Protein AF-K0ZD80-F1 (afdb_monomer)

Sequence (64 aa):
MHTIYFYKDKNGNEPVLDYMRELASQKSKDSRIKLNKLNDYIELLSQHGTRAGEPYIKHLEDEI

Solvent-accessible surface area (backbone atoms only — not comparable to full-atom values): 3946 Å² total; per-residue (Å²): 117,48,88,84,78,82,66,63,51,98,88,66,49,33,69,70,61,52,50,49,52,52,28,70,70,42,88,47,71,65,31,48,53,53,46,51,54,51,51,52,52,52,52,45,38,22,64,49,40,84,74,63,30,75,96,82,43,76,84,73,56,95,100,69

Secondary structure (DSSP, 8-state):
-PPP-----TTS--HHHHHHHHHHH--SHHHHHHHHHHHHHHHHHHHHGGGG-TTT----STT-

Structure (mmCIF, N/CA/C/O backbone):
data_AF-K0ZD80-F1
#
_entry.id   AF-K0ZD80-F1
#
loop_
_atom_site.group_PDB
_atom_site.id
_atom_site.type_symbol
_atom_site.label_atom_id
_atom_site.label_alt_id
_atom_site.label_comp_id
_atom_site.label_asym_id
_atom_site.label_entity_id
_atom_site.label_seq_id
_atom_site.pdbx_PDB_ins_code
_atom_site.Cartn_x
_atom_site.Cartn_y
_atom_site.Cartn_z
_atom_site.occupancy
_atom_site.B_iso_or_equiv
_atom_site.auth_seq_id
_atom_site.auth_comp_id
_atom_site.auth_asym_id
_atom_site.auth_atom_id
_atom_site.pdbx_PDB_model_num
ATOM 1 N N . MET A 1 1 ? -4.311 7.352 -16.412 1.00 80.31 1 MET A N 1
ATOM 2 C CA . MET A 1 1 ? -4.640 6.555 -15.218 1.00 80.31 1 MET A CA 1
ATOM 3 C C . MET A 1 1 ? -4.051 5.171 -15.419 1.00 80.31 1 MET A C 1
ATOM 5 O O . MET A 1 1 ? -4.309 4.554 -16.446 1.00 80.31 1 MET A O 1
ATOM 9 N N . HIS A 1 2 ? -3.182 4.755 -14.511 1.00 88.94 2 HIS A N 1
ATOM 10 C CA . HIS A 1 2 ? -2.441 3.505 -14.524 1.00 88.94 2 HIS A CA 1
ATOM 11 C C . HIS A 1 2 ? -3.195 2.466 -13.696 1.00 88.94 2 HIS A C 1
ATOM 13 O O . HIS A 1 2 ? -3.646 2.752 -12.583 1.00 88.94 2 HIS A O 1
ATOM 19 N N . THR A 1 3 ? -3.350 1.264 -14.242 1.00 91.94 3 THR A N 1
ATOM 20 C CA . THR A 1 3 ? -3.970 0.146 -13.529 1.00 91.94 3 THR A CA 1
ATOM 21 C C . THR A 1 3 ? -2.973 -0.432 -12.533 1.00 91.94 3 THR A C 1
ATOM 23 O O . THR A 1 3 ? -1.851 -0.764 -12.910 1.00 91.94 3 THR A O 1
ATOM 26 N N . ILE A 1 4 ? -3.383 -0.545 -11.270 1.00 93.12 4 ILE A N 1
ATOM 27 C CA . ILE A 1 4 ? -2.570 -1.127 -10.201 1.00 93.12 4 ILE A CA 1
ATOM 28 C C . ILE A 1 4 ? -2.988 -2.581 -10.013 1.00 93.12 4 ILE A C 1
ATOM 30 O O . ILE A 1 4 ? -4.170 -2.870 -9.831 1.00 93.12 4 ILE A O 1
ATOM 34 N N . TYR A 1 5 ? -2.014 -3.485 -10.054 1.00 93.75 5 TYR A N 1
ATOM 35 C CA . TYR A 1 5 ? -2.219 -4.907 -9.807 1.00 93.75 5 TYR A CA 1
ATOM 36 C C . TYR A 1 5 ? -1.567 -5.289 -8.485 1.00 93.75 5 TYR A C 1
ATOM 38 O O . TYR A 1 5 ? -0.413 -4.944 -8.234 1.00 93.75 5 TYR A O 1
ATOM 46 N N . PHE A 1 6 ? -2.301 -6.021 -7.650 1.00 94.06 6 PHE A N 1
ATOM 47 C CA . PHE A 1 6 ? -1.724 -6.640 -6.467 1.00 94.06 6 PHE A CA 1
ATOM 48 C C . PHE A 1 6 ? -1.041 -7.943 -6.866 1.00 94.06 6 PHE A C 1
ATOM 50 O O . PHE A 1 6 ? -1.619 -8.782 -7.558 1.00 94.06 6 PHE A O 1
ATOM 57 N N . TYR A 1 7 ? 0.210 -8.098 -6.439 1.00 94.50 7 TYR A N 1
ATOM 58 C CA . TYR A 1 7 ? 0.919 -9.357 -6.588 1.00 94.50 7 TYR A CA 1
ATOM 59 C C . TYR A 1 7 ? 0.207 -10.446 -5.782 1.00 94.50 7 TYR A C 1
ATOM 61 O O . TYR A 1 7 ? -0.080 -10.253 -4.599 1.00 94.50 7 TYR A O 1
ATOM 69 N N . LYS A 1 8 ? -0.016 -11.591 -6.427 1.00 96.00 8 LYS A N 1
ATOM 70 C CA . LYS A 1 8 ? -0.547 -12.800 -5.810 1.00 96.00 8 LYS A CA 1
ATOM 71 C C . LYS A 1 8 ? 0.506 -13.896 -5.870 1.00 96.00 8 LYS A C 1
ATOM 73 O O . LYS A 1 8 ? 1.023 -14.202 -6.946 1.00 96.00 8 LYS A O 1
ATOM 78 N N . ASP A 1 9 ? 0.830 -14.473 -4.720 1.00 94.38 9 ASP A N 1
ATOM 79 C CA . ASP A 1 9 ? 1.802 -15.556 -4.636 1.00 94.38 9 ASP A CA 1
ATOM 80 C C . ASP A 1 9 ? 1.220 -16.894 -5.137 1.00 94.38 9 ASP A C 1
ATOM 82 O O . ASP A 1 9 ? 0.038 -17.022 -5.470 1.00 94.38 9 ASP A O 1
ATOM 86 N N . LYS A 1 10 ? 2.065 -17.931 -5.178 1.00 95.25 10 LYS A N 1
ATOM 87 C CA . LYS A 1 10 ? 1.672 -19.286 -5.609 1.00 95.25 10 LYS A CA 1
ATOM 88 C C . LYS A 1 10 ? 0.621 -19.940 -4.701 1.00 95.25 10 LYS A C 1
ATOM 90 O O . LYS A 1 10 ? -0.077 -20.843 -5.148 1.00 95.25 10 LYS A O 1
ATOM 95 N N . ASN A 1 11 ? 0.529 -19.504 -3.447 1.00 93.62 11 ASN A N 1
ATOM 96 C CA . ASN A 1 11 ? -0.426 -19.997 -2.454 1.00 93.62 11 ASN A CA 1
ATOM 97 C C . ASN A 1 11 ? -1.743 -19.206 -2.488 1.00 93.62 11 ASN A C 1
ATOM 99 O O . ASN A 1 11 ? -2.709 -19.574 -1.826 1.00 93.62 11 ASN A O 1
ATOM 103 N N . GLY A 1 12 ? -1.791 -18.139 -3.282 1.00 93.00 12 GLY A N 1
ATOM 104 C CA . GLY A 1 12 ? -2.932 -17.266 -3.441 1.00 93.00 12 GLY A CA 1
ATOM 105 C C . GLY A 1 12 ? -2.994 -16.102 -2.456 1.00 93.00 12 GLY A C 1
ATOM 106 O O . GLY A 1 12 ? -4.027 -15.435 -2.423 1.00 93.00 12 GLY A O 1
ATOM 107 N N . ASN A 1 13 ? -1.925 -15.843 -1.705 1.00 93.25 13 ASN A N 1
ATOM 108 C CA . ASN A 1 13 ? -1.843 -14.695 -0.809 1.00 93.25 13 ASN A CA 1
ATOM 109 C C . ASN A 1 13 ? -1.522 -13.433 -1.603 1.00 93.25 13 ASN A C 1
ATOM 111 O O . ASN A 1 13 ? -0.741 -13.469 -2.558 1.00 93.25 13 ASN A O 1
ATOM 115 N N . GLU A 1 14 ? -2.080 -12.311 -1.172 1.00 95.94 14 GLU A N 1
ATOM 116 C CA . GLU A 1 14 ? -1.868 -10.998 -1.771 1.00 95.94 14 GLU A CA 1
ATOM 117 C C . GLU A 1 14 ? -1.297 -10.082 -0.684 1.00 95.94 14 GLU A C 1
ATOM 119 O O . GLU A 1 14 ? -2.046 -9.298 -0.105 1.00 95.94 14 GLU A O 1
ATOM 124 N N . PRO A 1 15 ? 0.013 -10.153 -0.365 1.00 94.50 15 PRO A N 1
ATOM 125 C CA . PRO A 1 15 ? 0.550 -9.642 0.902 1.00 94.50 15 PRO A CA 1
ATOM 126 C C . PRO A 1 15 ? 0.187 -8.185 1.214 1.00 94.50 15 PRO A C 1
ATOM 128 O O . PRO A 1 15 ? -0.141 -7.849 2.350 1.00 94.50 15 PRO A O 1
ATOM 131 N N . VAL A 1 16 ? 0.204 -7.314 0.199 1.00 93.81 16 VAL A N 1
ATOM 132 C CA . VAL A 1 16 ? -0.160 -5.897 0.357 1.00 93.81 16 VAL A CA 1
ATOM 133 C C . VAL A 1 16 ? -1.657 -5.740 0.628 1.00 93.81 16 VAL A C 1
ATOM 135 O O . VAL A 1 16 ? -2.047 -4.992 1.525 1.00 93.81 16 VAL A O 1
ATOM 138 N N . LEU A 1 17 ? -2.503 -6.454 -0.116 1.00 94.06 17 LEU A N 1
ATOM 139 C CA . LEU A 1 17 ? -3.952 -6.382 0.047 1.00 94.06 17 LEU A CA 1
ATOM 140 C C . LEU A 1 17 ? -4.398 -7.025 1.365 1.00 94.06 17 LEU A C 1
ATOM 142 O O . LEU A 1 17 ? -5.279 -6.497 2.040 1.00 94.06 17 LEU A O 1
ATOM 146 N N . ASP A 1 18 ? -3.759 -8.120 1.765 1.00 95.56 18 ASP A N 1
ATOM 147 C CA . ASP A 1 18 ? -3.988 -8.792 3.041 1.00 95.56 18 ASP A CA 1
ATOM 148 C C . ASP A 1 18 ? -3.619 -7.883 4.216 1.00 95.56 18 ASP A C 1
ATOM 150 O O . ASP A 1 18 ? -4.407 -7.744 5.152 1.00 95.56 18 ASP A O 1
ATOM 154 N N . TYR A 1 19 ? -2.502 -7.157 4.127 1.00 95.00 19 TYR A N 1
ATOM 155 C CA . 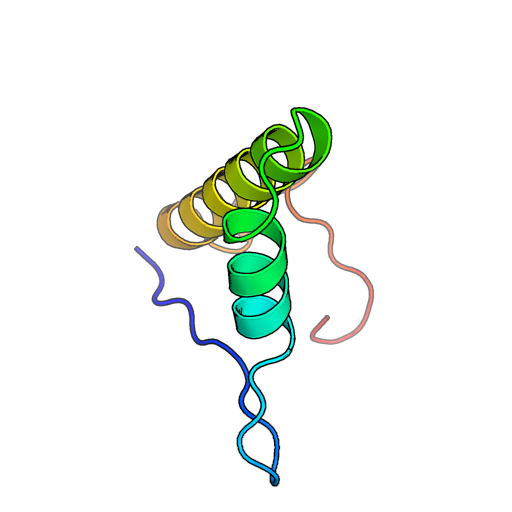TYR A 1 19 ? -2.143 -6.154 5.128 1.00 95.00 19 TYR A CA 1
ATOM 156 C C . TYR A 1 19 ? -3.147 -4.991 5.182 1.00 95.00 19 TYR A C 1
ATOM 158 O O . TYR A 1 19 ? -3.545 -4.556 6.263 1.00 95.00 19 TYR A O 1
ATOM 166 N N . MET A 1 20 ? -3.637 -4.506 4.036 1.00 94.19 20 MET A N 1
ATOM 167 C CA . MET A 1 20 ? -4.698 -3.489 4.014 1.00 94.19 20 MET A CA 1
ATOM 168 C C . MET A 1 20 ? -5.997 -3.997 4.658 1.00 94.19 20 MET A C 1
ATOM 170 O O . MET A 1 20 ? -6.634 -3.259 5.413 1.00 94.19 20 MET A O 1
ATOM 174 N N . ARG A 1 21 ? -6.381 -5.258 4.407 1.00 94.75 21 ARG A N 1
ATOM 175 C CA . ARG A 1 21 ? -7.535 -5.914 5.050 1.00 94.75 21 ARG A CA 1
ATOM 176 C C . ARG A 1 21 ? -7.337 -6.024 6.563 1.00 94.75 21 ARG A C 1
ATOM 178 O O . ARG A 1 21 ? -8.266 -5.738 7.318 1.00 94.75 21 ARG A O 1
ATOM 185 N N . GLU A 1 22 ? -6.134 -6.374 7.014 1.00 95.50 22 GLU A N 1
ATOM 186 C CA . GLU A 1 22 ? -5.786 -6.417 8.435 1.00 95.50 22 GLU A CA 1
ATOM 187 C C . GLU A 1 22 ? -5.939 -5.034 9.083 1.00 95.50 22 GLU A C 1
ATOM 189 O O . GLU A 1 22 ? -6.641 -4.898 10.089 1.00 95.50 22 GLU A O 1
ATOM 194 N N . LEU A 1 23 ? -5.375 -3.986 8.475 1.00 94.19 23 LEU A N 1
ATOM 195 C CA . LEU A 1 23 ? -5.506 -2.611 8.965 1.00 94.19 23 LEU A CA 1
ATOM 196 C C . LEU A 1 23 ? -6.967 -2.150 9.021 1.00 94.19 23 LEU A C 1
ATOM 198 O O . LEU A 1 23 ? -7.357 -1.483 9.979 1.00 94.19 23 LEU A O 1
ATOM 202 N N . ALA A 1 24 ? -7.782 -2.528 8.032 1.00 92.62 24 ALA A N 1
ATOM 203 C CA . ALA A 1 24 ? -9.210 -2.220 7.998 1.00 92.62 24 ALA A CA 1
ATOM 204 C C . ALA A 1 24 ? -10.006 -2.952 9.094 1.00 92.62 24 ALA A C 1
ATOM 206 O O . ALA A 1 24 ? -10.995 -2.420 9.600 1.00 92.62 24 ALA A O 1
ATOM 207 N N . SER A 1 25 ? -9.572 -4.153 9.489 1.00 95.31 25 SER A N 1
ATOM 208 C CA . SER A 1 25 ? -10.203 -4.919 10.571 1.00 95.31 25 SER A CA 1
ATOM 209 C C . SER A 1 25 ? -9.948 -4.316 11.961 1.00 95.31 25 SER A C 1
ATOM 211 O O . SER A 1 25 ? -10.742 -4.498 12.889 1.00 95.31 25 SER A O 1
ATOM 213 N N . GLN A 1 26 ? -8.862 -3.555 12.117 1.00 94.69 26 GLN A N 1
ATOM 214 C CA . GLN A 1 26 ? -8.459 -2.955 13.383 1.00 94.69 26 GLN A CA 1
ATOM 215 C C . GLN A 1 26 ? -9.151 -1.600 13.612 1.00 94.69 26 GLN A C 1
ATOM 217 O O . GLN A 1 26 ? -9.086 -0.681 12.801 1.00 94.69 26 GLN A O 1
ATOM 222 N N . LYS A 1 27 ? -9.758 -1.408 14.792 1.00 90.12 27 LYS A N 1
ATOM 223 C CA . LYS A 1 27 ? -10.451 -0.149 15.148 1.00 90.12 27 LYS A CA 1
ATOM 224 C C . LYS A 1 27 ? -9.524 0.960 15.656 1.00 90.12 27 LYS A C 1
ATOM 226 O O . LYS A 1 27 ? -10.008 2.026 16.047 1.00 90.12 27 LYS A O 1
ATOM 231 N N . SER A 1 28 ? -8.211 0.750 15.688 1.00 95.56 28 SER A N 1
ATOM 232 C CA . SER A 1 28 ? -7.280 1.728 16.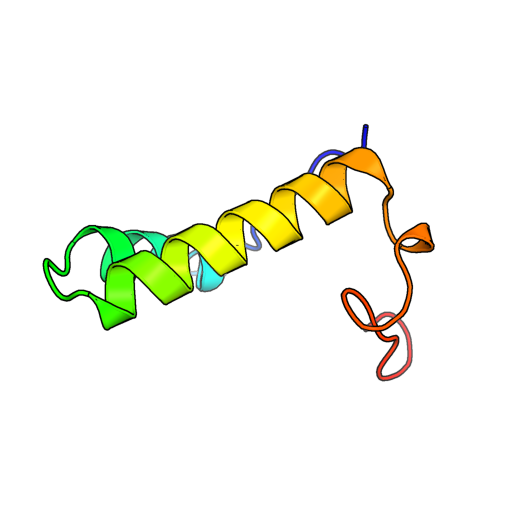256 1.00 95.56 28 SER A CA 1
ATOM 233 C C . SER A 1 28 ? -7.167 2.984 15.373 1.00 95.56 28 SER A C 1
ATOM 235 O O . SER A 1 28 ? -7.434 2.950 14.170 1.00 95.56 28 SER A O 1
ATOM 237 N N . LYS A 1 29 ? -6.815 4.129 15.973 1.00 95.00 29 LYS A N 1
ATOM 238 C CA . LYS A 1 29 ? -6.539 5.365 15.217 1.00 95.00 29 LYS A CA 1
ATOM 239 C C . LYS A 1 29 ? -5.330 5.179 14.296 1.00 95.00 29 LYS A C 1
ATOM 241 O O . LYS A 1 29 ? -5.353 5.661 13.170 1.00 95.00 29 LYS A O 1
ATOM 246 N N . ASP A 1 30 ? -4.310 4.474 14.776 1.00 94.81 30 ASP A N 1
ATOM 247 C CA . ASP A 1 30 ? -3.080 4.207 14.030 1.00 94.81 30 ASP A CA 1
ATOM 248 C C . ASP A 1 30 ? -3.356 3.394 12.757 1.00 94.81 30 ASP A C 1
ATOM 250 O O . ASP A 1 30 ? -2.964 3.805 11.666 1.00 94.81 30 ASP A O 1
ATOM 254 N N . SER A 1 31 ? -4.138 2.315 12.867 1.00 94.44 31 SER A N 1
ATOM 255 C CA . SER A 1 31 ? -4.506 1.463 11.727 1.00 94.44 31 SER A CA 1
ATOM 256 C C . SER A 1 31 ? -5.272 2.248 10.659 1.00 94.44 31 SER A C 1
ATOM 258 O O . SER A 1 31 ? -4.982 2.126 9.472 1.00 94.44 31 SER A O 1
ATOM 260 N N . ARG A 1 32 ? -6.185 3.137 11.080 1.00 94.31 32 ARG A N 1
ATOM 261 C CA . ARG A 1 32 ? -6.926 4.036 10.180 1.00 94.31 32 ARG A CA 1
ATOM 262 C C . ARG A 1 32 ? -6.022 5.047 9.474 1.00 94.31 32 ARG A C 1
ATOM 264 O O . ARG A 1 32 ? -6.176 5.260 8.278 1.00 94.31 32 ARG A O 1
ATOM 271 N N . ILE A 1 33 ? -5.068 5.647 10.190 1.00 95.94 33 ILE A N 1
ATOM 272 C CA . ILE A 1 33 ? -4.101 6.585 9.596 1.00 95.94 33 ILE A CA 1
ATOM 273 C C . ILE A 1 33 ? -3.236 5.870 8.553 1.00 95.94 33 ILE A C 1
ATOM 275 O O . ILE A 1 33 ? -3.055 6.391 7.455 1.00 95.94 33 ILE A O 1
ATOM 279 N N . LYS A 1 34 ? -2.734 4.672 8.872 1.00 94.50 34 LYS A N 1
ATOM 280 C CA . LYS A 1 34 ? -1.920 3.865 7.952 1.00 94.50 34 LYS A CA 1
ATOM 281 C C . LYS A 1 34 ? -2.700 3.450 6.707 1.00 94.50 34 LYS A C 1
ATOM 283 O O . LYS A 1 34 ? -2.181 3.595 5.605 1.00 94.50 34 LYS A O 1
ATOM 288 N N . LEU A 1 35 ? -3.939 2.985 6.876 1.00 95.12 35 LEU A N 1
ATOM 289 C CA . LEU A 1 35 ? -4.793 2.573 5.763 1.00 95.12 35 LEU A CA 1
ATOM 290 C C . LEU A 1 35 ? -5.107 3.742 4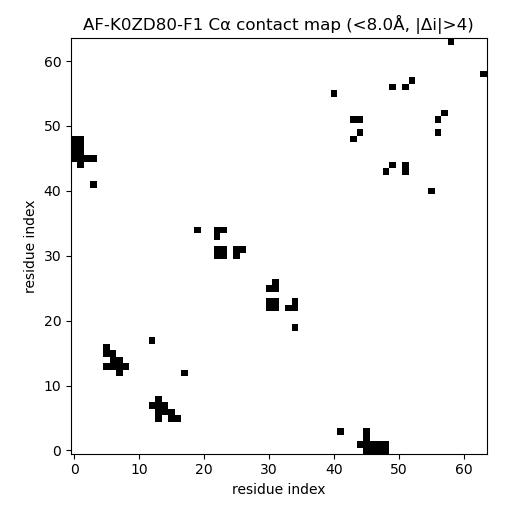.823 1.00 95.12 35 LEU A C 1
ATOM 292 O O . LEU A 1 35 ? -4.976 3.595 3.612 1.00 95.12 35 LEU A O 1
ATOM 296 N N . ASN A 1 36 ? -5.465 4.907 5.372 1.00 94.62 36 ASN A N 1
ATOM 297 C CA . ASN A 1 36 ? -5.718 6.102 4.566 1.00 94.62 36 ASN A CA 1
ATOM 298 C C . ASN A 1 36 ? -4.475 6.499 3.773 1.00 94.62 36 ASN A C 1
ATOM 300 O O . ASN A 1 36 ? -4.546 6.673 2.564 1.00 94.62 36 ASN A O 1
ATOM 304 N N . LYS A 1 37 ? -3.316 6.536 4.435 1.00 94.19 37 LYS A N 1
ATOM 305 C CA . LYS A 1 37 ? -2.063 6.910 3.786 1.00 94.19 37 LYS A CA 1
ATOM 306 C C . LYS A 1 37 ? -1.663 5.935 2.669 1.00 94.19 37 LYS A C 1
ATOM 308 O O . LYS A 1 37 ? -1.157 6.369 1.641 1.00 94.19 37 LY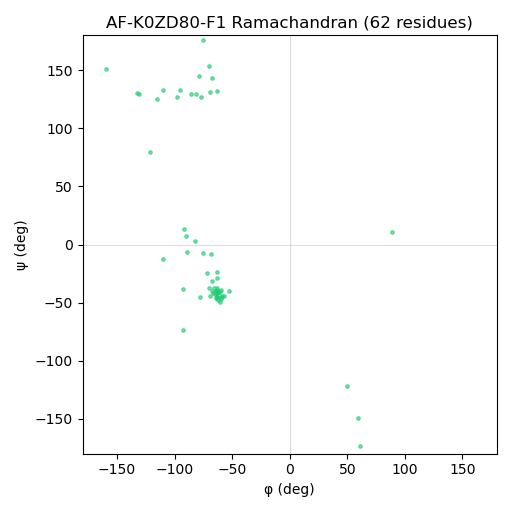S A O 1
ATOM 313 N N . LEU A 1 38 ? -1.906 4.632 2.843 1.00 93.88 38 LEU A N 1
ATOM 314 C CA . LEU A 1 38 ? -1.714 3.632 1.783 1.00 93.88 38 LEU A CA 1
ATOM 315 C C . LEU A 1 38 ? -2.642 3.875 0.590 1.00 93.88 38 LEU A C 1
ATOM 317 O O . LEU A 1 38 ? -2.173 3.848 -0.545 1.00 93.88 38 LEU A O 1
ATOM 321 N N . ASN A 1 39 ? -3.928 4.137 0.837 1.00 93.44 39 ASN A N 1
ATOM 322 C CA . ASN A 1 39 ? -4.880 4.458 -0.227 1.00 93.44 39 ASN A CA 1
ATOM 323 C C . ASN A 1 39 ? -4.455 5.713 -1.000 1.00 93.44 39 ASN A C 1
ATOM 325 O O . ASN A 1 39 ? -4.428 5.669 -2.227 1.00 93.44 39 ASN A O 1
ATOM 329 N N . ASP A 1 40 ? -4.036 6.771 -0.299 1.00 93.56 40 ASP A N 1
ATOM 330 C CA . ASP 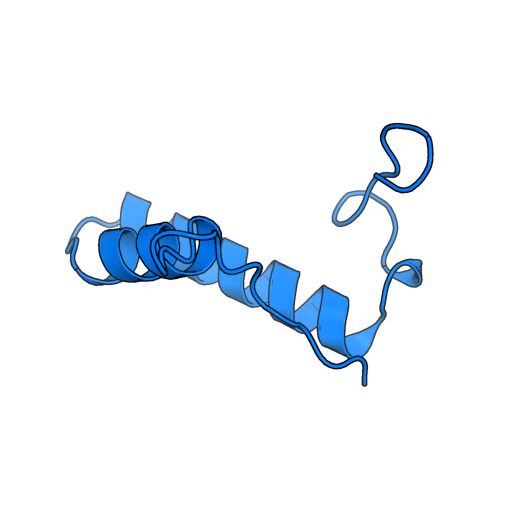A 1 40 ? -3.567 8.016 -0.917 1.00 93.56 40 ASP A CA 1
ATOM 331 C C . ASP A 1 40 ? -2.364 7.764 -1.845 1.00 93.56 40 ASP A C 1
ATOM 333 O O . ASP A 1 40 ? -2.324 8.258 -2.972 1.00 93.56 40 ASP A O 1
ATOM 337 N N . TYR A 1 41 ? -1.389 6.953 -1.411 1.00 92.69 41 TYR A N 1
ATOM 338 C CA . TYR A 1 41 ? -0.229 6.609 -2.241 1.00 92.69 41 TYR A CA 1
ATOM 339 C C . TYR A 1 41 ? -0.599 5.742 -3.455 1.00 92.69 41 TYR A C 1
ATOM 341 O O . TYR A 1 41 ? -0.065 5.967 -4.542 1.00 92.69 41 TYR A O 1
ATOM 349 N N . ILE A 1 42 ? -1.507 4.771 -3.304 1.00 92.50 42 ILE A N 1
ATOM 350 C CA . ILE A 1 42 ? -1.964 3.919 -4.417 1.00 92.50 42 ILE A CA 1
ATOM 351 C C . ILE A 1 42 ? -2.745 4.748 -5.441 1.00 92.50 42 ILE A C 1
ATOM 353 O O . ILE A 1 42 ? -2.547 4.587 -6.648 1.00 92.50 42 ILE A O 1
ATOM 357 N N . GLU A 1 43 ? -3.606 5.655 -4.982 1.00 92.75 43 GLU A N 1
ATOM 358 C CA . GLU A 1 43 ? -4.353 6.556 -5.855 1.00 92.75 43 GLU A CA 1
ATOM 359 C C . GLU A 1 43 ? -3.412 7.506 -6.601 1.00 92.75 43 GLU A C 1
ATOM 361 O O . GLU A 1 43 ? -3.505 7.625 -7.825 1.00 92.75 43 GLU A O 1
ATOM 366 N N . LEU A 1 44 ? -2.444 8.105 -5.902 1.00 92.31 44 LEU A N 1
ATOM 367 C CA . LEU A 1 44 ? -1.419 8.949 -6.514 1.00 92.31 44 LEU A CA 1
ATOM 368 C C . LEU A 1 44 ? -0.635 8.187 -7.592 1.00 92.31 44 LEU A C 1
ATOM 370 O O . LEU A 1 44 ? -0.432 8.706 -8.691 1.00 92.31 44 LEU A O 1
ATOM 374 N N . LEU A 1 45 ? -0.242 6.941 -7.311 1.00 91.25 45 LEU A N 1
ATOM 375 C CA . LEU A 1 45 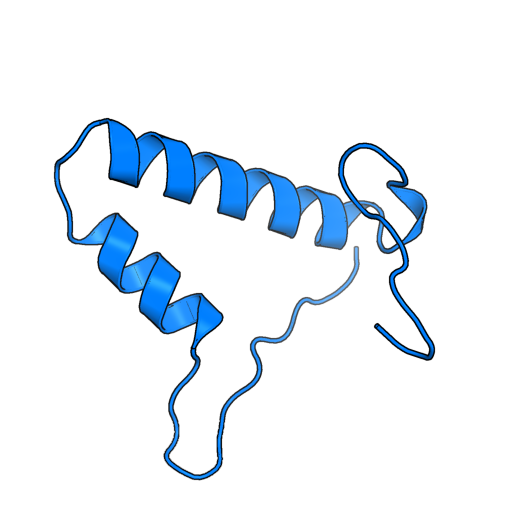? 0.440 6.073 -8.272 1.00 91.25 45 LEU A CA 1
ATOM 376 C C . LEU A 1 45 ? -0.457 5.752 -9.476 1.00 91.25 45 LEU A C 1
ATOM 378 O O . LEU A 1 45 ? 0.007 5.767 -10.615 1.00 91.25 45 LEU A O 1
ATOM 382 N N . SER A 1 46 ? -1.753 5.517 -9.264 1.00 92.56 46 SER A N 1
ATOM 383 C CA . SER A 1 46 ? -2.704 5.307 -10.359 1.00 92.56 46 SER A CA 1
ATOM 384 C C . SER A 1 46 ? -2.880 6.566 -11.216 1.00 92.56 46 SER A C 1
ATOM 386 O O . SER A 1 46 ? -2.983 6.483 -12.441 1.00 92.56 46 SER A O 1
ATOM 388 N N . GLN A 1 47 ? -2.878 7.757 -10.626 1.00 91.88 47 GLN A N 1
ATOM 389 C CA . GLN A 1 47 ? -3.069 8.999 -11.375 1.00 91.88 47 GLN A CA 1
ATOM 390 C C . GLN A 1 47 ? -1.802 9.432 -12.126 1.00 91.88 47 GLN A C 1
ATOM 392 O O . GLN A 1 47 ? -1.882 9.766 -13.312 1.00 91.88 47 GLN A O 1
ATOM 397 N N . HIS A 1 48 ? -0.642 9.383 -11.468 1.00 90.19 48 HIS A N 1
ATOM 398 C CA . HIS A 1 48 ? 0.604 9.988 -11.953 1.00 90.19 48 HIS A CA 1
ATOM 399 C C . HIS A 1 48 ? 1.675 8.979 -12.391 1.00 90.19 48 HIS A C 1
ATOM 401 O O . HIS A 1 48 ? 2.660 9.372 -13.024 1.00 90.19 48 HIS A O 1
ATOM 407 N N . GLY A 1 49 ? 1.509 7.693 -12.073 1.00 86.81 49 GLY A N 1
ATOM 408 C CA . GLY A 1 49 ? 2.537 6.679 -12.299 1.00 86.81 49 GLY A CA 1
ATOM 409 C C . GLY A 1 49 ? 3.824 7.012 -11.542 1.00 86.81 49 GLY A C 1
ATOM 410 O O . GLY A 1 49 ? 3.808 7.690 -10.515 1.00 86.81 49 GLY A O 1
ATOM 411 N N . THR A 1 50 ? 4.969 6.603 -12.082 1.00 85.06 50 THR A N 1
ATOM 412 C CA . THR A 1 50 ? 6.295 6.876 -11.496 1.00 85.06 50 THR A CA 1
ATOM 413 C C . THR A 1 50 ? 6.700 8.354 -11.534 1.00 85.06 50 THR A C 1
ATOM 415 O O . THR A 1 50 ? 7.682 8.741 -10.906 1.00 85.06 50 THR A O 1
ATOM 418 N N . ARG A 1 51 ? 5.934 9.216 -12.222 1.00 83.94 51 ARG A N 1
ATOM 419 C CA . ARG A 1 51 ? 6.207 10.660 -12.314 1.00 83.94 51 ARG A CA 1
ATOM 420 C C . ARG A 1 51 ? 5.855 11.429 -11.038 1.00 83.94 51 ARG A C 1
ATOM 422 O O . ARG A 1 51 ? 6.167 12.613 -10.975 1.00 83.94 51 ARG A O 1
ATOM 429 N N . ALA A 1 52 ? 5.217 10.792 -10.049 1.00 82.12 52 ALA A N 1
ATOM 430 C CA . ALA A 1 52 ? 4.878 11.452 -8.786 1.00 82.12 52 ALA A CA 1
ATOM 431 C C . ALA A 1 52 ? 6.123 11.899 -7.992 1.00 82.12 52 ALA A C 1
ATOM 433 O O . ALA A 1 52 ? 6.054 12.904 -7.291 1.00 82.12 52 ALA A O 1
ATOM 434 N N . GLY A 1 53 ? 7.254 11.195 -8.146 1.00 81.94 53 GLY A N 1
ATOM 435 C CA . GLY A 1 53 ? 8.544 11.571 -7.558 1.00 81.94 53 GLY A CA 1
ATOM 436 C C . GLY A 1 53 ? 8.564 11.635 -6.024 1.00 81.94 53 GLY A C 1
ATOM 437 O O . GLY A 1 53 ? 7.611 11.255 -5.337 1.00 81.94 53 GLY A O 1
ATOM 438 N N . GLU A 1 54 ? 9.679 12.108 -5.465 1.00 83.94 54 GLU A N 1
ATOM 439 C CA . GLU A 1 54 ? 9.824 12.278 -4.016 1.00 83.94 54 GLU A CA 1
ATOM 440 C C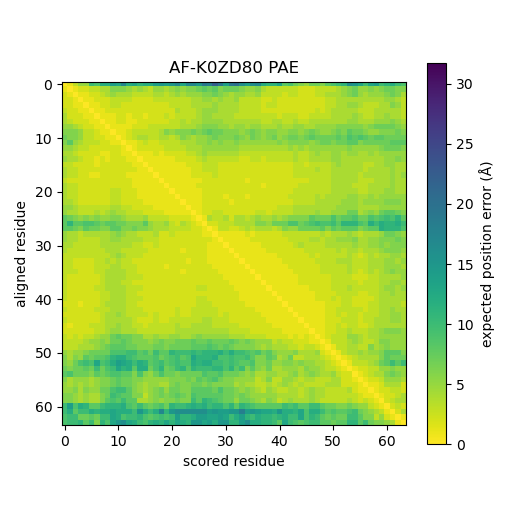 . GLU A 1 54 ? 8.896 13.400 -3.498 1.00 83.94 54 GLU A C 1
ATOM 442 O O . GLU A 1 54 ? 8.712 14.409 -4.182 1.00 83.94 54 GLU A O 1
ATOM 447 N N . PRO A 1 55 ? 8.299 13.270 -2.294 1.00 85.31 55 PRO A N 1
ATOM 448 C CA . PRO A 1 55 ? 8.544 12.252 -1.262 1.00 85.31 55 PRO A CA 1
ATOM 449 C C . PRO A 1 55 ? 7.673 10.984 -1.370 1.00 85.31 55 PRO A C 1
ATOM 451 O O . PRO A 1 55 ? 7.664 10.179 -0.440 1.00 85.31 55 PRO A O 1
ATOM 454 N N . TYR A 1 56 ? 6.895 10.822 -2.442 1.00 83.38 56 TYR A N 1
ATOM 455 C CA . TYR A 1 56 ? 5.879 9.767 -2.548 1.00 83.38 56 TYR A CA 1
ATOM 456 C C . TYR A 1 56 ? 6.412 8.493 -3.209 1.00 83.38 56 TYR A C 1
ATOM 458 O O . TYR A 1 56 ? 6.063 7.392 -2.793 1.00 83.38 56 TYR A O 1
ATOM 466 N N . ILE A 1 57 ? 7.259 8.646 -4.225 1.00 85.19 57 ILE A N 1
ATOM 467 C CA . ILE A 1 57 ? 7.868 7.555 -4.982 1.00 85.19 57 ILE A CA 1
ATOM 468 C C . ILE A 1 57 ? 9.364 7.817 -5.076 1.00 85.19 57 ILE A C 1
ATOM 470 O O . ILE A 1 57 ? 9.794 8.898 -5.479 1.00 85.19 57 ILE A O 1
ATOM 474 N N . LYS A 1 58 ? 10.153 6.803 -4.736 1.00 88.31 58 LYS A N 1
ATOM 475 C CA . LYS A 1 58 ? 11.603 6.810 -4.873 1.00 88.31 58 LYS A CA 1
ATOM 476 C C . LYS A 1 58 ? 12.033 5.504 -5.525 1.00 88.31 58 LYS A C 1
ATOM 478 O O . LYS A 1 58 ? 11.600 4.448 -5.078 1.00 88.31 58 LYS A O 1
ATOM 483 N N . HIS A 1 59 ? 12.859 5.602 -6.562 1.00 87.50 59 HIS A N 1
ATOM 484 C CA . HIS A 1 59 ? 13.513 4.440 -7.161 1.00 87.50 59 HIS A CA 1
ATOM 485 C C . HIS A 1 59 ? 14.550 3.895 -6.180 1.00 87.50 59 HIS A C 1
ATOM 487 O O . HIS A 1 59 ? 15.311 4.677 -5.599 1.00 87.50 59 HIS A O 1
ATOM 493 N N . LEU A 1 60 ? 14.521 2.587 -5.949 1.00 86.75 60 LEU A N 1
ATOM 494 C CA . LEU A 1 60 ? 15.473 1.909 -5.088 1.00 86.75 60 LEU A CA 1
ATOM 495 C C . LEU A 1 60 ? 16.632 1.405 -5.949 1.00 86.75 60 LEU A C 1
ATOM 497 O O . LEU A 1 60 ? 17.696 2.017 -5.902 1.00 86.75 60 LEU A O 1
ATOM 501 N N . GLU A 1 61 ? 16.428 0.348 -6.738 1.00 80.19 61 GLU A N 1
ATOM 502 C CA . GLU A 1 61 ? 17.440 -0.303 -7.587 1.00 80.19 61 GLU A CA 1
ATOM 503 C C . GLU A 1 61 ? 16.766 -1.121 -8.706 1.00 80.19 61 GLU A C 1
ATOM 505 O O . GLU A 1 61 ? 15.669 -1.638 -8.531 1.00 80.19 61 GLU A O 1
ATOM 510 N N . ASP A 1 62 ? 17.425 -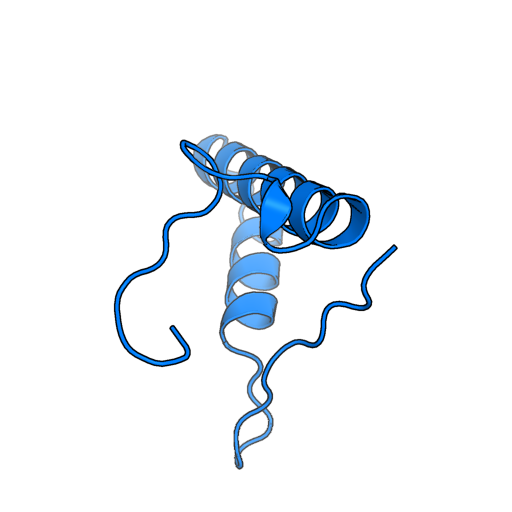1.283 -9.858 1.00 88.69 62 ASP A N 1
ATOM 511 C CA . ASP A 1 62 ? 16.907 -2.053 -11.004 1.00 88.69 62 ASP A CA 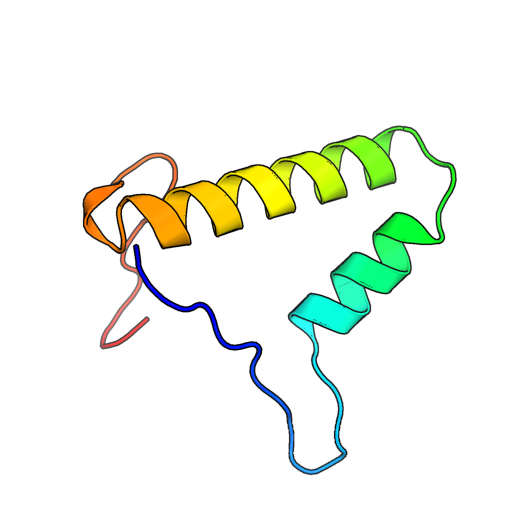1
ATOM 512 C C . ASP A 1 62 ? 15.467 -1.664 -11.405 1.00 88.69 62 ASP A C 1
ATOM 514 O O . ASP A 1 62 ? 15.201 -0.509 -11.743 1.00 88.69 62 ASP A O 1
ATOM 518 N N . GLU A 1 63 ? 14.535 -2.619 -11.385 1.00 79.44 63 GLU A N 1
ATOM 519 C CA . GLU A 1 63 ? 13.110 -2.422 -11.676 1.00 79.44 63 GLU A CA 1
ATOM 520 C C . GLU A 1 63 ? 12.279 -2.117 -10.409 1.00 79.44 63 GLU A C 1
ATOM 522 O O . GLU A 1 63 ? 11.049 -2.197 -10.452 1.00 79.44 63 GLU A O 1
ATOM 527 N N . ILE A 1 64 ? 12.937 -1.789 -9.285 1.00 73.31 64 ILE A N 1
ATOM 528 C CA . ILE A 1 64 ? 12.351 -1.616 -7.943 1.00 73.31 64 ILE A CA 1
ATOM 529 C C . ILE A 1 64 ? 12.487 -0.172 -7.451 1.00 73.31 64 ILE A C 1
ATOM 531 O O . ILE A 1 64 ? 13.605 0.388 -7.442 1.00 73.31 64 ILE A O 1
#

Foldseek 3Di:
DADDDFDADPVGDRPVVVLLVVLVVDPDPVSVVVNVVVVVLVVCCRVQNQNSDPPNDDDDDDVD

Radius of gyration: 13.44 Å; Cα contacts (8 Å, |Δi|>4): 43; chains: 1; bounding box: 28×32×32 Å

Mean predicted aligned error: 4.21 Å

Nearest PDB structures (foldseek):
  6af3-assembly2_E  TM=9.796E-01  e=2.324E-06  Streptococcus pneumoniae TIGR4
  7ssd-assembly1_L  TM=4.050E-01  e=6.314E+00  Escherichia coli K-12

pLDDT: mean 91.09, std 5.05, range [73.31, 96.0]